Protein AF-A0A2V9L416-F1 (afdb_monomer)

pLDDT: mean 83.87, std 18.47, range [39.34, 97.69]

Secondary structure (DSSP, 8-state):
---PPPGGGHHHHHHHHHHTT--EEHHHHHGGGTPPPP-S-GGGSHHHHHHHHHHHHHHHTT---GGGGEE-TTTSS--HHHHHHHHHHH-----EE-TT--EE--------

Radius of gyration: 15.5 Å; Cα contacts (8 Å, |Δi|>4): 110; chains: 1; bounding box: 34×28×57 Å

Structure (mmCIF, N/CA/C/O backbone):
data_AF-A0A2V9L416-F1
#
_entry.id   AF-A0A2V9L416-F1
#
loop_
_atom_site.group_PDB
_atom_site.id
_atom_site.type_symbol
_atom_site.label_atom_id
_atom_site.label_alt_id
_atom_site.label_comp_id
_atom_site.label_asym_id
_atom_site.label_entity_id
_atom_site.label_seq_id
_atom_site.pdbx_PDB_ins_code
_atom_site.Cartn_x
_atom_site.Cartn_y
_atom_site.Cartn_z
_atom_site.occupancy
_atom_site.B_iso_or_equiv
_atom_site.auth_seq_id
_atom_site.auth_comp_id
_atom_site.auth_asym_id
_atom_site.auth_atom_id
_atom_site.pdbx_PDB_model_num
ATOM 1 N N . MET A 1 1 ? -0.860 0.864 -28.696 1.00 40.06 1 MET A N 1
ATOM 2 C CA . MET A 1 1 ? -0.077 1.425 -27.574 1.00 40.06 1 MET A CA 1
ATOM 3 C C . MET A 1 1 ? -0.915 1.259 -26.319 1.00 40.06 1 MET A C 1
ATOM 5 O O . MET A 1 1 ? -2.078 1.632 -26.362 1.00 40.06 1 MET A O 1
ATOM 9 N N . ALA A 1 2 ? -0.403 0.608 -25.273 1.00 50.81 2 ALA A N 1
ATOM 10 C CA . ALA A 1 2 ? -1.155 0.448 -24.030 1.00 50.81 2 ALA A CA 1
ATOM 11 C C . ALA A 1 2 ? -1.185 1.796 -23.299 1.00 50.81 2 ALA A C 1
ATOM 13 O O . ALA A 1 2 ? -0.133 2.348 -22.989 1.00 50.81 2 ALA A O 1
ATOM 14 N N . THR A 1 3 ? -2.375 2.343 -23.076 1.00 58.94 3 THR A N 1
ATOM 15 C CA . THR A 1 3 ? -2.563 3.580 -22.316 1.00 58.94 3 THR A CA 1
ATOM 16 C C . THR A 1 3 ? -2.195 3.307 -20.859 1.00 58.94 3 THR A C 1
ATOM 18 O O . THR A 1 3 ? -2.856 2.506 -20.199 1.00 58.94 3 THR A O 1
ATOM 21 N N . SER A 1 4 ? -1.115 3.910 -20.361 1.00 76.88 4 SER A N 1
ATOM 22 C CA . SER A 1 4 ? -0.747 3.826 -18.944 1.00 76.88 4 SER A CA 1
ATOM 23 C C . SER A 1 4 ? -1.791 4.552 -18.099 1.00 76.88 4 SER A C 1
ATOM 25 O O . SER A 1 4 ? -2.129 5.699 -18.401 1.00 76.88 4 SER A O 1
ATOM 27 N N . LYS A 1 5 ? -2.292 3.905 -17.044 1.00 84.75 5 LYS A N 1
ATOM 28 C CA . LYS A 1 5 ? -3.204 4.541 -16.085 1.00 84.75 5 LYS A CA 1
ATOM 29 C C . LYS A 1 5 ? -2.496 5.648 -15.303 1.00 84.75 5 LYS A C 1
ATOM 31 O O . LYS A 1 5 ? -1.287 5.579 -15.082 1.00 84.75 5 LYS A O 1
ATOM 36 N N . SER A 1 6 ? -3.250 6.643 -14.846 1.00 90.25 6 SER A N 1
ATOM 37 C CA . SER A 1 6 ? -2.732 7.711 -13.985 1.00 90.25 6 SER A CA 1
ATOM 38 C C . SER A 1 6 ? -2.556 7.223 -12.547 1.00 90.25 6 SER A C 1
ATOM 40 O O . SER A 1 6 ? -3.377 6.459 -12.043 1.00 90.25 6 SER A O 1
ATOM 42 N N . LEU A 1 7 ? -1.534 7.713 -11.835 1.00 90.50 7 LEU A N 1
ATOM 43 C CA . LEU A 1 7 ? -1.306 7.396 -10.416 1.00 90.50 7 LEU A CA 1
ATOM 44 C C . LEU A 1 7 ? -2.531 7.677 -9.527 1.00 90.50 7 LEU A C 1
ATOM 46 O O . LEU A 1 7 ? -2.772 6.950 -8.564 1.00 90.50 7 LEU A O 1
ATOM 50 N N . GLY A 1 8 ? -3.341 8.686 -9.872 1.00 91.00 8 GLY A N 1
ATOM 51 C CA . GLY A 1 8 ? -4.580 9.003 -9.150 1.00 91.00 8 GLY A CA 1
ATOM 52 C C . GLY A 1 8 ? -5.642 7.895 -9.216 1.00 91.00 8 GLY A C 1
ATOM 53 O O . GLY A 1 8 ? -6.524 7.832 -8.363 1.00 91.00 8 GLY A O 1
ATOM 54 N N . GLU A 1 9 ? -5.541 6.981 -10.184 1.00 94.94 9 GLU A N 1
ATOM 55 C CA . GLU A 1 9 ? -6.477 5.868 -10.364 1.00 94.94 9 GLU A CA 1
ATOM 56 C C . GLU A 1 9 ? -6.118 4.635 -9.518 1.00 94.94 9 GLU A C 1
ATOM 58 O O . GLU A 1 9 ? -6.890 3.677 -9.491 1.00 94.94 9 GLU A O 1
ATOM 63 N N . ILE A 1 10 ? -4.992 4.643 -8.790 1.00 96.44 10 ILE A N 1
ATOM 64 C CA . ILE A 1 10 ? -4.583 3.513 -7.937 1.00 96.44 10 ILE A CA 1
ATOM 65 C C . ILE A 1 10 ? -5.636 3.226 -6.862 1.00 96.44 10 ILE A C 1
ATOM 67 O O . ILE A 1 10 ? -5.999 2.072 -6.656 1.00 96.44 10 ILE A O 1
ATOM 71 N N . GLY A 1 11 ? -6.174 4.260 -6.210 1.00 96.56 11 GLY A N 1
ATOM 72 C CA . GLY A 1 11 ? -7.216 4.097 -5.193 1.00 96.56 11 GLY A CA 1
ATOM 73 C C . GLY A 1 11 ? -8.468 3.385 -5.733 1.00 96.56 11 GLY A C 1
ATOM 74 O O . GLY A 1 11 ? -8.803 2.313 -5.230 1.00 96.56 11 GLY A O 1
ATOM 75 N N . PRO A 1 12 ? -9.140 3.931 -6.767 1.00 96.56 12 PRO A N 1
ATOM 76 C CA . PRO A 1 12 ? -10.272 3.270 -7.424 1.00 96.56 12 PRO A CA 1
ATOM 77 C C . PRO A 1 12 ? -9.948 1.874 -7.970 1.00 96.56 12 PRO A C 1
ATOM 79 O O . PRO A 1 12 ? -10.776 0.968 -7.892 1.00 96.56 12 PRO A O 1
ATOM 82 N N . PHE A 1 13 ? -8.736 1.671 -8.491 1.00 96.81 13 PHE A N 1
ATOM 83 C CA . PHE A 1 13 ? -8.290 0.362 -8.960 1.00 96.81 13 PHE A CA 1
ATOM 84 C C . PHE A 1 13 ? -8.231 -0.666 -7.823 1.00 96.81 13 PHE A C 1
ATOM 86 O O . PHE A 1 13 ? -8.727 -1.780 -7.983 1.00 96.81 13 PHE A O 1
ATOM 93 N N . LEU A 1 14 ? -7.679 -0.299 -6.663 1.00 97.12 14 LEU A N 1
ATOM 94 C CA . LEU A 1 14 ? -7.652 -1.173 -5.488 1.00 97.12 14 LEU A CA 1
ATOM 95 C C . LEU A 1 14 ? -9.060 -1.443 -4.942 1.00 97.12 14 LEU A C 1
ATOM 97 O O . LEU A 1 14 ? -9.336 -2.562 -4.526 1.00 97.12 14 LEU A O 1
ATOM 101 N N . GLU A 1 15 ? -9.971 -0.470 -4.997 1.00 96.69 15 GLU A N 1
ATOM 102 C CA . GLU A 1 15 ? -11.376 -0.678 -4.614 1.00 96.69 15 GLU A CA 1
ATOM 103 C C . GLU A 1 15 ? -12.068 -1.716 -5.508 1.00 96.69 15 GLU A C 1
ATOM 105 O O . GLU A 1 15 ? -12.798 -2.568 -5.006 1.00 96.69 15 GLU A O 1
ATOM 110 N N . GLU A 1 16 ? -11.810 -1.702 -6.818 1.00 96.25 16 GLU A N 1
ATOM 111 C CA . GLU A 1 16 ? -12.328 -2.732 -7.726 1.00 96.25 16 GLU A CA 1
ATOM 112 C C . GLU A 1 16 ? -11.753 -4.117 -7.401 1.00 96.25 16 GLU A C 1
ATOM 114 O O . GLU A 1 16 ? -12.489 -5.097 -7.312 1.00 96.25 16 GLU A O 1
ATOM 119 N N . ARG A 1 17 ? -10.447 -4.203 -7.131 1.00 96.00 17 ARG A N 1
ATOM 120 C CA . ARG A 1 17 ? -9.808 -5.457 -6.695 1.00 96.00 17 ARG A CA 1
ATOM 121 C C . ARG A 1 17 ? -10.391 -5.969 -5.374 1.00 96.00 17 ARG A C 1
ATOM 123 O O . ARG A 1 17 ? -10.568 -7.177 -5.218 1.00 96.00 17 ARG A O 1
ATOM 130 N N . ALA A 1 18 ? -10.754 -5.062 -4.465 1.00 96.06 18 ALA A N 1
ATOM 131 C CA . ALA A 1 18 ? -11.425 -5.385 -3.209 1.00 96.06 18 ALA A CA 1
ATOM 132 C C . ALA A 1 18 ? -12.779 -6.063 -3.445 1.00 96.06 18 ALA A C 1
ATOM 134 O O . ALA A 1 18 ? -13.058 -7.095 -2.840 1.00 96.06 18 ALA A O 1
ATOM 135 N N . ARG A 1 19 ? -13.601 -5.517 -4.356 1.00 96.00 19 ARG A N 1
ATOM 136 C CA . ARG A 1 19 ? -14.916 -6.088 -4.713 1.00 96.00 19 ARG A CA 1
ATOM 137 C C . ARG A 1 19 ? -14.795 -7.506 -5.261 1.00 96.00 19 ARG A C 1
ATOM 139 O O . ARG A 1 19 ? -15.672 -8.328 -5.032 1.00 96.00 19 ARG A O 1
ATOM 146 N N . GLN A 1 20 ? -13.696 -7.787 -5.954 1.00 96.06 20 GLN A N 1
ATOM 147 C CA . GLN A 1 20 ? -13.389 -9.100 -6.520 1.00 96.06 20 GLN A CA 1
ATOM 148 C C . GLN A 1 20 ? -12.770 -10.071 -5.500 1.00 96.06 20 GLN A C 1
ATOM 150 O O . GLN A 1 20 ? -12.525 -11.225 -5.842 1.00 96.06 20 GLN A O 1
ATOM 155 N N . GLY A 1 21 ? -12.465 -9.621 -4.276 1.00 93.69 21 GLY A N 1
ATOM 156 C CA . GLY A 1 21 ? -11.757 -10.429 -3.279 1.00 93.69 21 GLY A CA 1
ATOM 157 C C . GLY A 1 21 ? -10.351 -10.840 -3.728 1.00 93.69 21 GLY A C 1
ATOM 158 O O . GLY A 1 21 ? -9.860 -11.888 -3.319 1.00 93.69 21 GLY A O 1
ATOM 159 N N . ALA A 1 22 ? -9.717 -10.047 -4.599 1.00 93.44 22 ALA A N 1
ATOM 160 C CA . ALA A 1 22 ? -8.489 -10.418 -5.291 1.00 93.44 22 ALA A CA 1
ATOM 161 C C . ALA A 1 22 ? -7.319 -9.500 -4.893 1.00 93.44 22 ALA A C 1
ATOM 163 O O . ALA A 1 22 ? -7.152 -8.428 -5.491 1.00 93.44 22 ALA A O 1
ATOM 164 N N . PRO A 1 23 ? -6.464 -9.914 -3.936 1.00 95.44 23 PRO A N 1
ATOM 165 C CA . PRO A 1 23 ? -5.214 -9.222 -3.642 1.00 95.44 23 PRO A CA 1
ATOM 166 C C . PRO A 1 23 ? -4.343 -9.038 -4.892 1.00 95.44 23 PRO A C 1
ATOM 168 O O . PRO A 1 23 ? -4.510 -9.700 -5.926 1.00 95.44 23 PRO A O 1
ATOM 171 N N . ILE A 1 24 ? -3.392 -8.113 -4.818 1.00 97.25 24 ILE A N 1
ATOM 172 C CA . ILE A 1 24 ? -2.457 -7.844 -5.909 1.00 97.25 24 ILE A CA 1
ATOM 173 C C . ILE A 1 24 ? -1.029 -7.747 -5.389 1.00 97.25 24 ILE A C 1
ATOM 175 O O . ILE A 1 24 ? -0.780 -7.272 -4.286 1.00 97.25 24 ILE A O 1
ATOM 179 N N . PHE A 1 25 ? -0.073 -8.191 -6.198 1.00 97.06 25 PHE A N 1
ATOM 180 C CA . PHE A 1 25 ? 1.340 -8.053 -5.874 1.00 97.06 25 PHE A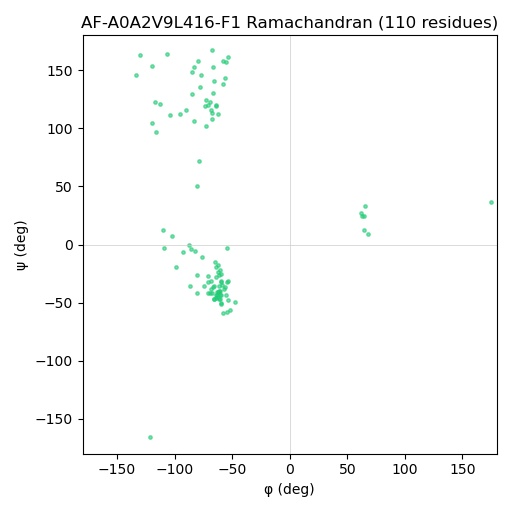 CA 1
ATOM 181 C C . PHE A 1 25 ? 1.866 -6.682 -6.297 1.00 97.06 25 PHE A C 1
ATOM 183 O O . PHE A 1 25 ? 1.450 -6.147 -7.322 1.00 97.06 25 PHE A O 1
ATOM 190 N N . TYR A 1 26 ? 2.838 -6.144 -5.561 1.00 94.62 26 TYR A N 1
ATOM 191 C CA . TYR A 1 26 ? 3.456 -4.836 -5.833 1.00 94.62 26 TYR A CA 1
ATOM 192 C C . TYR A 1 26 ? 3.856 -4.625 -7.303 1.00 94.62 26 TYR A C 1
ATOM 194 O O . TYR A 1 26 ? 3.479 -3.629 -7.915 1.00 94.62 26 TYR A O 1
ATOM 202 N N . ASN A 1 27 ? 4.558 -5.592 -7.899 1.00 94.62 27 ASN A N 1
ATOM 203 C CA . ASN A 1 27 ? 4.981 -5.507 -9.300 1.00 94.62 27 ASN A CA 1
ATOM 204 C C . ASN A 1 27 ? 3.823 -5.642 -10.294 1.00 94.62 27 ASN A C 1
ATOM 206 O O . ASN A 1 27 ? 3.892 -5.099 -11.393 1.00 94.62 27 ASN A O 1
ATOM 210 N N . ASP A 1 28 ? 2.748 -6.336 -9.925 1.00 96.12 28 ASP A N 1
ATOM 211 C CA . ASP A 1 28 ? 1.557 -6.443 -10.770 1.00 96.12 28 ASP A CA 1
ATOM 212 C C . ASP A 1 28 ? 0.671 -5.197 -10.658 1.00 96.12 28 ASP A C 1
ATOM 214 O O . ASP A 1 28 ? -0.001 -4.842 -11.623 1.0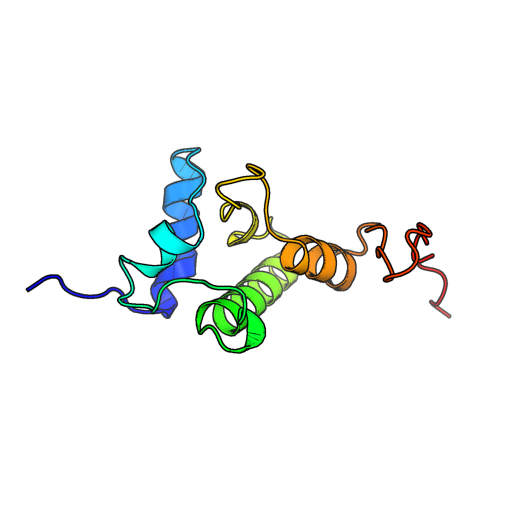0 96.12 28 ASP A O 1
ATOM 218 N N . LEU A 1 29 ? 0.742 -4.482 -9.530 1.00 95.94 29 LEU A N 1
ATOM 219 C CA . LEU A 1 29 ? 0.183 -3.144 -9.385 1.00 95.94 29 LEU A CA 1
ATOM 220 C C . LEU A 1 29 ? 0.986 -2.109 -10.180 1.00 95.94 29 LEU A C 1
ATOM 222 O O . LEU A 1 29 ? 0.375 -1.268 -10.815 1.00 95.94 29 LEU A O 1
ATOM 226 N N . ALA A 1 30 ? 2.320 -2.160 -10.189 1.00 94.56 30 ALA A N 1
ATOM 227 C CA . ALA A 1 30 ? 3.160 -1.171 -10.876 1.00 94.56 30 ALA A CA 1
ATOM 228 C C . ALA A 1 30 ? 2.959 -1.149 -12.408 1.00 94.56 30 ALA A C 1
ATOM 230 O O . ALA A 1 30 ? 2.869 -0.080 -13.019 1.00 94.56 30 ALA A O 1
ATOM 231 N N . LYS A 1 31 ? 2.825 -2.331 -13.025 1.00 94.38 31 LYS A N 1
ATOM 232 C CA . LYS A 1 31 ? 2.710 -2.524 -14.485 1.00 94.38 31 LYS A CA 1
ATOM 233 C C . LYS A 1 31 ? 1.625 -1.675 -15.172 1.00 94.38 31 LYS A C 1
ATOM 235 O O . LYS A 1 31 ? 1.972 -0.948 -16.102 1.00 94.38 31 LYS A O 1
ATOM 240 N N . PRO A 1 32 ? 0.334 -1.727 -14.780 1.00 93.81 32 PRO A N 1
ATOM 241 C CA . PRO A 1 32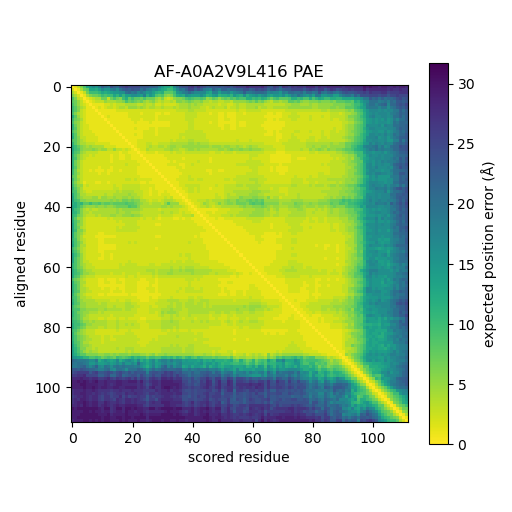 ? -0.724 -0.981 -15.472 1.00 93.81 32 PRO A CA 1
ATOM 242 C C . PRO A 1 32 ? -0.583 0.547 -15.378 1.00 93.81 32 PRO A C 1
ATOM 244 O O . PRO A 1 32 ? -1.221 1.259 -16.154 1.00 93.81 32 PRO A O 1
ATOM 247 N N . PHE A 1 33 ? 0.252 1.050 -14.467 1.00 94.06 33 PHE A N 1
ATOM 248 C CA . PHE A 1 33 ? 0.532 2.477 -14.284 1.00 94.06 33 PHE A CA 1
ATOM 249 C C . PHE A 1 33 ? 1.883 2.894 -14.886 1.00 94.06 33 PHE A C 1
ATOM 251 O O . PHE A 1 33 ? 2.323 4.019 -14.679 1.00 94.06 33 PHE A O 1
ATOM 258 N N . GLY A 1 34 ? 2.557 1.998 -15.622 1.00 92.88 34 GLY A N 1
ATOM 259 C CA . GLY A 1 34 ? 3.846 2.288 -16.259 1.00 92.88 34 GLY A CA 1
ATOM 260 C C . GLY A 1 34 ? 4.976 2.577 -15.267 1.00 92.88 34 GLY A C 1
ATOM 261 O O . GLY A 1 34 ? 5.921 3.285 -15.607 1.00 92.88 34 GLY A O 1
ATOM 262 N N . LEU A 1 35 ? 4.868 2.072 -14.036 1.00 92.69 35 LEU A N 1
ATOM 263 C CA . LEU A 1 35 ? 5.854 2.310 -12.987 1.00 92.69 35 LEU A CA 1
ATOM 264 C C . LEU A 1 35 ? 7.031 1.339 -13.098 1.00 92.69 35 LEU A C 1
ATOM 266 O O . LEU A 1 35 ? 6.859 0.224 -13.608 1.00 92.69 35 LEU A O 1
ATOM 270 N N . PRO A 1 36 ? 8.222 1.738 -12.613 1.00 92.00 36 PRO A N 1
ATOM 271 C CA . PRO A 1 36 ? 9.337 0.813 -12.522 1.00 92.00 36 PRO A CA 1
ATOM 272 C C . PRO A 1 36 ? 8.963 -0.397 -11.649 1.00 92.00 36 PRO A C 1
ATOM 274 O O . PRO A 1 36 ? 8.043 -0.324 -10.831 1.00 92.00 36 PRO A O 1
ATOM 277 N N . PRO A 1 37 ? 9.658 -1.532 -11.805 1.00 91.62 37 PRO A N 1
ATOM 278 C CA . PRO A 1 37 ? 9.522 -2.634 -10.871 1.00 91.62 37 PRO A CA 1
ATOM 279 C C . PRO A 1 37 ? 9.861 -2.182 -9.448 1.00 91.62 37 PRO A C 1
ATOM 281 O O . PRO A 1 37 ? 10.840 -1.471 -9.217 1.00 91.62 37 PRO A O 1
ATOM 284 N N . VAL A 1 38 ? 9.068 -2.640 -8.489 1.00 89.75 38 VAL A N 1
ATOM 285 C CA . VAL A 1 38 ? 9.351 -2.507 -7.066 1.00 89.75 38 VAL A CA 1
ATOM 286 C C . VAL A 1 38 ? 10.515 -3.433 -6.716 1.00 89.75 38 VAL A C 1
ATOM 288 O O . VAL A 1 38 ? 10.431 -4.652 -6.895 1.00 89.75 38 VAL A O 1
ATOM 291 N N . THR A 1 39 ? 11.593 -2.829 -6.222 1.00 88.44 39 THR A N 1
ATOM 292 C CA . THR A 1 39 ? 12.819 -3.477 -5.738 1.00 88.44 39 THR A CA 1
ATOM 293 C C . THR A 1 39 ? 13.065 -3.098 -4.271 1.00 88.44 39 THR A C 1
ATOM 295 O O . THR A 1 39 ? 12.180 -2.556 -3.608 1.00 88.44 39 THR A O 1
ATOM 298 N N . GLU A 1 40 ? 14.268 -3.356 -3.753 1.00 81.94 40 GLU A N 1
ATOM 299 C CA . GLU A 1 40 ? 14.674 -3.007 -2.383 1.00 81.94 40 GLU A CA 1
ATOM 300 C C . GLU A 1 40 ? 14.610 -1.495 -2.089 1.00 81.94 40 GLU A C 1
ATOM 302 O O . GLU A 1 40 ? 14.393 -1.090 -0.948 1.00 81.94 40 GLU A O 1
ATOM 307 N N . ALA A 1 41 ? 14.713 -0.640 -3.113 1.00 87.62 41 ALA A N 1
ATOM 308 C CA . ALA A 1 41 ? 14.659 0.818 -2.978 1.00 87.62 41 ALA A CA 1
ATOM 309 C C . ALA A 1 41 ? 13.215 1.364 -2.856 1.00 87.62 41 ALA A C 1
ATOM 311 O O . ALA A 1 41 ? 12.824 2.289 -3.572 1.00 87.62 41 ALA A O 1
ATOM 312 N N . TRP A 1 42 ? 12.407 0.802 -1.945 1.00 87.88 42 TRP A N 1
ATOM 313 C CA . TRP A 1 42 ? 10.985 1.148 -1.774 1.00 87.88 42 TRP A CA 1
ATOM 314 C C . TRP A 1 42 ? 10.740 2.644 -1.538 1.00 87.88 42 TRP A C 1
ATOM 316 O O . TRP A 1 42 ? 9.842 3.219 -2.150 1.00 87.88 42 TRP A O 1
ATOM 326 N N . PHE A 1 43 ? 11.549 3.294 -0.695 1.00 87.19 43 PHE A N 1
ATOM 327 C CA . PHE A 1 43 ? 11.367 4.707 -0.332 1.00 87.19 43 PHE A CA 1
ATOM 328 C C . PHE A 1 43 ? 11.485 5.675 -1.516 1.00 87.19 43 PHE A C 1
ATOM 330 O O . PHE A 1 43 ? 10.936 6.771 -1.471 1.00 87.19 43 PHE A O 1
ATOM 337 N N . SER A 1 44 ? 12.179 5.279 -2.585 1.00 89.25 44 SER A N 1
ATOM 338 C CA . SER A 1 44 ? 12.297 6.072 -3.814 1.00 89.25 44 SER A CA 1
ATOM 339 C C . SER A 1 44 ? 11.227 5.721 -4.850 1.00 89.25 44 SER A C 1
ATOM 341 O O . SER A 1 44 ? 11.133 6.372 -5.890 1.00 89.25 44 SER A O 1
ATOM 343 N N . HIS A 1 45 ? 10.423 4.687 -4.598 1.00 92.44 45 HIS A N 1
ATOM 344 C CA . HIS A 1 45 ? 9.418 4.220 -5.536 1.00 92.44 45 HIS A CA 1
ATOM 345 C C . HIS A 1 45 ? 8.174 5.131 -5.512 1.00 92.44 45 HIS A C 1
ATOM 347 O O . HIS A 1 45 ? 7.659 5.422 -4.430 1.00 92.44 45 HIS A O 1
ATOM 353 N N . PRO A 1 46 ? 7.594 5.520 -6.669 1.00 93.19 46 PRO A N 1
ATOM 354 C CA . PRO A 1 46 ? 6.410 6.392 -6.716 1.00 93.19 46 PRO A CA 1
ATOM 355 C C . PRO A 1 46 ? 5.207 5.885 -5.903 1.00 93.19 46 PRO A C 1
ATOM 357 O O . PRO A 1 46 ? 4.458 6.679 -5.336 1.00 93.19 46 PRO A O 1
ATOM 360 N N . LEU A 1 47 ? 5.040 4.560 -5.803 1.00 94.50 47 LEU A N 1
ATOM 361 C CA . LEU A 1 47 ? 3.986 3.950 -4.978 1.00 94.50 47 LEU A CA 1
ATOM 362 C C . LEU A 1 47 ? 4.107 4.288 -3.489 1.00 94.50 47 LEU A C 1
ATOM 364 O O . LEU A 1 47 ? 3.078 4.306 -2.828 1.00 94.50 47 LEU A O 1
ATOM 368 N N . CYS A 1 48 ? 5.300 4.584 -2.963 1.00 93.69 48 CYS A N 1
ATOM 369 C CA . CYS A 1 48 ? 5.476 4.927 -1.551 1.00 93.69 48 CYS A CA 1
ATOM 370 C C . CYS A 1 48 ? 4.661 6.177 -1.181 1.00 93.69 48 CYS A C 1
ATOM 372 O O . CYS A 1 48 ? 3.846 6.141 -0.261 1.00 93.69 48 CYS A O 1
ATOM 374 N N . ASN A 1 49 ? 4.796 7.251 -1.965 1.00 93.19 49 ASN A N 1
ATOM 375 C CA . ASN A 1 49 ? 4.061 8.501 -1.740 1.00 93.19 49 ASN A CA 1
ATOM 376 C C . ASN A 1 49 ? 2.558 8.343 -1.994 1.00 93.19 49 ASN A C 1
ATOM 378 O O . ASN A 1 49 ? 1.733 8.897 -1.264 1.00 93.19 49 ASN A O 1
ATOM 382 N N . VAL A 1 50 ? 2.191 7.567 -3.020 1.00 95.81 50 VAL A N 1
ATOM 383 C CA . VAL A 1 50 ? 0.781 7.277 -3.309 1.00 95.81 50 VAL A CA 1
ATOM 384 C C . VAL A 1 50 ? 0.146 6.507 -2.155 1.00 95.81 50 VAL A C 1
ATOM 386 O O . VAL A 1 50 ? -0.966 6.836 -1.755 1.00 95.81 50 VAL A O 1
ATOM 389 N N . PHE A 1 51 ? 0.837 5.510 -1.602 1.00 96.62 51 PHE A N 1
ATOM 390 C CA . PHE A 1 51 ? 0.315 4.691 -0.509 1.00 96.62 51 PHE A CA 1
ATOM 391 C C . PHE A 1 51 ? 0.130 5.522 0.752 1.00 96.62 51 PHE A C 1
ATOM 393 O O . PHE A 1 51 ? -0.966 5.505 1.295 1.00 96.62 51 PHE A O 1
ATOM 400 N N . ALA A 1 52 ? 1.122 6.336 1.125 1.00 94.75 52 ALA A N 1
ATOM 401 C CA . ALA A 1 52 ? 0.989 7.272 2.240 1.00 94.75 52 ALA A CA 1
ATOM 402 C C . ALA A 1 52 ? -0.248 8.178 2.078 1.00 94.75 52 ALA A C 1
ATOM 404 O O . ALA A 1 52 ? -1.091 8.255 2.966 1.00 94.75 52 ALA A O 1
ATOM 405 N N . THR A 1 53 ? -0.427 8.766 0.890 1.00 96.12 53 THR A N 1
ATOM 406 C CA . THR A 1 53 ? -1.593 9.618 0.591 1.00 96.12 53 THR A CA 1
ATOM 407 C C . THR A 1 53 ? -2.921 8.856 0.691 1.00 96.12 53 THR A C 1
ATOM 409 O O . THR A 1 53 ? -3.924 9.394 1.164 1.00 96.12 53 THR A O 1
ATOM 412 N N . LEU A 1 54 ? -2.967 7.607 0.213 1.00 97.12 54 LEU A N 1
ATOM 413 C CA . LEU A 1 54 ? -4.170 6.775 0.278 1.00 97.12 54 LEU A CA 1
ATOM 414 C C . LEU A 1 54 ? -4.500 6.366 1.714 1.00 97.12 54 LEU A C 1
ATOM 416 O O . LEU A 1 54 ? -5.677 6.403 2.074 1.00 97.12 54 LEU A O 1
ATOM 420 N N . ASP A 1 55 ? -3.490 6.008 2.501 1.00 97.12 55 ASP A N 1
ATOM 421 C CA . ASP A 1 55 ? -3.634 5.582 3.891 1.00 97.12 55 ASP A CA 1
ATOM 422 C C . ASP A 1 55 ? -4.100 6.744 4.771 1.00 97.12 55 ASP A C 1
ATOM 424 O O . ASP A 1 55 ? -5.052 6.573 5.528 1.00 97.12 55 ASP A O 1
ATOM 428 N N . ASP A 1 56 ? -3.559 7.951 4.584 1.00 96.25 56 ASP A N 1
ATOM 429 C CA . ASP A 1 56 ? -4.049 9.167 5.248 1.00 96.25 56 ASP A CA 1
ATOM 430 C C . ASP A 1 56 ? -5.510 9.473 4.878 1.00 96.25 56 ASP A C 1
ATOM 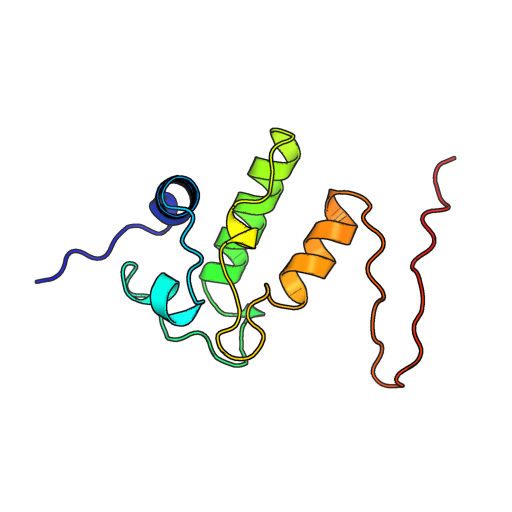432 O O . ASP A 1 56 ? -6.345 9.788 5.733 1.00 96.25 56 ASP A O 1
ATOM 436 N N . ALA A 1 57 ? -5.866 9.338 3.597 1.00 96.62 57 ALA A N 1
ATOM 437 C CA . ALA A 1 57 ? -7.238 9.550 3.146 1.00 96.62 57 ALA A CA 1
ATOM 438 C C . ALA A 1 57 ? -8.209 8.493 3.707 1.00 96.62 57 ALA A C 1
ATOM 440 O O . ALA A 1 57 ? -9.363 8.804 4.018 1.00 96.62 57 ALA A O 1
ATOM 441 N N . ASP A 1 58 ? -7.768 7.240 3.826 1.00 97.69 58 ASP A N 1
ATOM 442 C CA . ASP A 1 58 ? -8.561 6.144 4.387 1.00 97.69 58 ASP A CA 1
ATOM 443 C C . ASP A 1 58 ? -8.665 6.264 5.916 1.00 97.69 58 ASP A C 1
ATOM 445 O O . ASP A 1 58 ? -9.738 6.030 6.488 1.00 97.69 58 ASP A O 1
ATOM 449 N N . GLN A 1 59 ? -7.597 6.740 6.563 1.00 96.44 59 GLN A N 1
ATOM 450 C CA . GLN A 1 59 ? -7.554 7.142 7.965 1.00 96.44 59 GLN A CA 1
ATOM 451 C C . GLN A 1 59 ? -8.634 8.175 8.265 1.00 96.44 59 GLN A C 1
ATOM 453 O O . GLN A 1 59 ? -9.511 7.906 9.092 1.00 96.44 59 GLN A O 1
ATOM 458 N N . ALA A 1 60 ? -8.599 9.303 7.550 1.00 95.94 60 ALA A N 1
ATOM 459 C CA . ALA A 1 60 ? -9.514 10.428 7.715 1.00 95.94 60 ALA A CA 1
ATOM 460 C C . ALA A 1 60 ? -10.985 10.045 7.489 1.00 95.94 60 ALA A C 1
ATOM 462 O O . ALA A 1 60 ? -11.878 10.596 8.125 1.00 95.94 60 ALA A O 1
ATOM 463 N N . LYS A 1 61 ? -11.245 9.069 6.611 1.00 96.31 61 LYS A N 1
ATOM 464 C CA . LYS A 1 61 ? -12.594 8.550 6.330 1.00 96.31 61 LYS A CA 1
ATOM 465 C C . LYS A 1 61 ? -13.035 7.417 7.260 1.00 96.31 61 LYS A C 1
ATOM 467 O O . LYS A 1 61 ? -14.130 6.895 7.080 1.00 96.31 61 LYS A O 1
ATOM 472 N N . GLY A 1 62 ? -12.193 6.991 8.204 1.00 94.12 62 GLY A N 1
ATOM 473 C CA . GLY A 1 62 ? -12.514 5.892 9.119 1.00 94.12 62 GLY A CA 1
ATOM 474 C C . GLY A 1 62 ? -12.742 4.542 8.427 1.00 94.12 62 GLY A C 1
ATOM 475 O O . GLY A 1 62 ? -13.453 3.701 8.967 1.00 94.12 62 GLY A O 1
ATOM 476 N N . ARG A 1 63 ? -12.174 4.325 7.232 1.00 94.00 63 ARG A N 1
ATOM 477 C CA . ARG A 1 63 ? -12.348 3.080 6.464 1.00 94.00 63 ARG A CA 1
ATOM 478 C C . ARG A 1 63 ? -11.086 2.203 6.477 1.00 94.00 63 ARG A C 1
ATOM 480 O 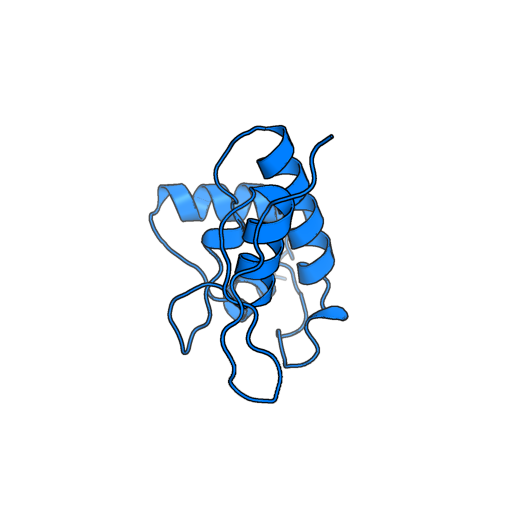O . ARG A 1 63 ? -10.006 2.704 6.812 1.00 94.00 63 ARG A O 1
ATOM 487 N N . PRO A 1 64 ? -11.191 0.909 6.115 1.00 94.38 64 PRO A N 1
ATOM 488 C CA . PRO A 1 64 ? -10.020 0.058 5.922 1.00 94.38 64 PRO A CA 1
ATOM 489 C C . PRO A 1 64 ? -9.056 0.647 4.885 1.00 94.38 64 PRO A C 1
ATOM 491 O O . PRO A 1 64 ? -9.496 1.220 3.886 1.00 94.38 64 PRO A O 1
ATOM 494 N N . PHE A 1 65 ? -7.753 0.487 5.115 1.00 96.81 65 PHE A N 1
ATOM 495 C CA . PHE A 1 65 ? -6.722 0.948 4.186 1.00 96.81 65 PHE A CA 1
ATOM 496 C C . PHE A 1 65 ? -6.746 0.104 2.921 1.00 96.81 65 PHE A C 1
ATOM 498 O O . PHE A 1 65 ? -6.579 -1.116 2.966 1.00 96.81 65 PHE A O 1
ATOM 505 N N . ARG A 1 66 ? -6.932 0.748 1.770 1.00 97.38 66 ARG A N 1
ATOM 506 C CA . ARG A 1 66 ? -6.963 0.049 0.476 1.00 97.38 66 ARG A CA 1
ATOM 507 C C . ARG A 1 66 ? -5.625 -0.601 0.137 1.00 97.38 66 ARG A C 1
ATOM 509 O O . ARG A 1 66 ? -5.599 -1.628 -0.539 1.00 97.38 66 ARG A O 1
ATOM 516 N N . THR A 1 67 ? -4.525 -0.042 0.636 1.00 97.25 67 THR A N 1
ATOM 517 C CA . THR A 1 67 ? -3.165 -0.577 0.479 1.00 97.25 67 THR A CA 1
ATOM 518 C C . THR A 1 67 ? -2.988 -1.956 1.124 1.00 97.25 67 THR A C 1
ATOM 520 O O . THR A 1 67 ? -2.101 -2.696 0.707 1.00 97.25 67 THR A O 1
ATOM 523 N N . ALA A 1 68 ? -3.880 -2.371 2.036 1.00 96.31 68 ALA A N 1
ATOM 524 C CA . ALA A 1 68 ? -3.891 -3.717 2.616 1.00 96.31 68 ALA A CA 1
ATOM 525 C C . ALA A 1 68 ? -4.085 -4.834 1.570 1.00 96.31 68 ALA A C 1
ATOM 527 O O . ALA A 1 68 ? -3.718 -5.981 1.815 1.00 96.31 68 ALA A O 1
ATOM 528 N N . LEU A 1 69 ? -4.647 -4.514 0.396 1.00 97.38 69 LEU A N 1
ATOM 529 C CA . LEU A 1 69 ? -4.790 -5.456 -0.721 1.00 97.38 69 LEU A CA 1
ATOM 530 C C . LEU A 1 69 ? -3.487 -5.706 -1.482 1.00 97.38 69 LEU A C 1
ATOM 532 O O . LEU A 1 69 ? -3.444 -6.596 -2.336 1.00 97.38 69 LEU A O 1
ATOM 536 N N . VAL A 1 70 ? -2.449 -4.914 -1.216 1.00 97.38 70 VAL A N 1
ATOM 537 C CA . VAL A 1 70 ? -1.160 -5.023 -1.889 1.00 97.38 70 VAL A CA 1
ATOM 538 C C . VAL A 1 70 ? -0.235 -5.873 -1.035 1.00 97.38 70 VAL A C 1
ATOM 540 O O . VAL A 1 70 ? 0.172 -5.479 0.056 1.00 97.38 70 VAL A O 1
ATOM 543 N N . VAL A 1 71 ? 0.095 -7.060 -1.534 1.00 96.38 71 VAL A N 1
ATOM 544 C CA . VAL A 1 71 ? 0.808 -8.083 -0.767 1.00 96.38 71 VAL A CA 1
ATOM 545 C C . VAL A 1 71 ? 2.144 -8.443 -1.404 1.00 96.38 71 VAL A C 1
ATOM 547 O O . VAL A 1 71 ? 2.351 -8.324 -2.615 1.00 96.38 71 VAL A O 1
ATOM 550 N N . SER A 1 72 ? 3.080 -8.903 -0.577 1.00 92.12 72 SER A N 1
ATOM 551 C CA . SER A 1 72 ? 4.296 -9.558 -1.052 1.00 92.12 72 SER A CA 1
ATOM 552 C C . SER A 1 72 ? 3.941 -10.876 -1.738 1.00 92.12 72 SER A C 1
ATOM 554 O O . SER A 1 72 ? 3.094 -11.630 -1.256 1.00 92.12 72 SER A O 1
ATOM 556 N N . ARG A 1 73 ? 4.630 -11.180 -2.843 1.00 90.56 73 ARG A N 1
ATOM 557 C CA . ARG A 1 73 ? 4.489 -12.469 -3.530 1.00 90.56 73 ARG A CA 1
ATOM 558 C C . ARG A 1 73 ? 5.042 -13.632 -2.705 1.00 90.56 73 ARG A C 1
ATOM 560 O O . ARG A 1 73 ? 4.515 -14.731 -2.794 1.00 90.56 73 ARG A O 1
ATOM 567 N N . GLU A 1 74 ? 6.065 -13.383 -1.895 1.00 89.75 74 GLU A N 1
ATOM 568 C CA . GLU A 1 74 ? 6.710 -14.406 -1.067 1.00 89.75 74 GLU A CA 1
ATOM 569 C C . GLU A 1 74 ? 5.921 -14.693 0.210 1.00 89.75 74 GLU A C 1
ATOM 571 O O . GLU A 1 74 ? 5.777 -15.843 0.611 1.00 89.75 74 GLU A O 1
ATOM 576 N N . ARG A 1 75 ? 5.403 -13.640 0.858 1.00 88.31 75 ARG A N 1
ATOM 577 C CA . ARG A 1 75 ? 4.768 -13.750 2.183 1.00 88.31 75 ARG A CA 1
ATOM 578 C C . ARG A 1 75 ? 3.242 -13.824 2.137 1.00 88.31 75 ARG A C 1
ATOM 580 O O . ARG A 1 75 ? 2.639 -14.197 3.136 1.00 88.31 75 ARG A O 1
ATOM 587 N N . GLY A 1 76 ? 2.610 -13.406 1.039 1.00 92.44 76 GLY A N 1
ATOM 588 C CA . GLY A 1 76 ? 1.147 -13.348 0.920 1.00 92.44 76 GLY A CA 1
ATOM 589 C C . GLY A 1 76 ? 0.466 -12.301 1.813 1.00 92.44 76 GLY A C 1
ATOM 590 O O . GLY A 1 76 ? -0.756 -12.281 1.902 1.00 92.44 76 GLY A O 1
ATOM 591 N N . ILE A 1 77 ? 1.238 -11.422 2.456 1.00 93.38 77 ILE A N 1
ATOM 592 C CA . ILE A 1 77 ? 0.763 -10.325 3.313 1.00 93.38 77 ILE A CA 1
ATOM 593 C C . ILE A 1 77 ? 1.431 -9.001 2.912 1.00 93.38 77 ILE A C 1
ATOM 595 O O . ILE A 1 77 ? 2.450 -9.037 2.206 1.00 93.38 77 ILE A O 1
ATOM 599 N N . PRO A 1 78 ? 0.894 -7.841 3.335 1.00 93.50 78 PRO A N 1
ATOM 600 C CA . PRO A 1 78 ? 1.531 -6.547 3.098 1.00 93.50 78 PRO A CA 1
ATOM 601 C C . PRO A 1 78 ? 2.971 -6.475 3.623 1.00 93.50 78 PRO A C 1
ATOM 603 O O . PRO A 1 78 ? 3.375 -7.234 4.508 1.00 93.50 78 PRO A O 1
ATOM 606 N N . GLY A 1 79 ? 3.762 -5.561 3.058 1.00 89.94 79 GLY A N 1
ATOM 607 C CA . GLY A 1 79 ? 5.127 -5.305 3.522 1.00 89.94 79 GLY A CA 1
ATOM 608 C C . GLY A 1 79 ? 5.177 -4.675 4.919 1.00 89.94 79 GLY A C 1
ATOM 609 O O . GLY A 1 79 ? 4.181 -4.171 5.429 1.00 89.94 79 GLY A O 1
ATOM 610 N N . GLU A 1 80 ? 6.360 -4.650 5.536 1.00 88.19 80 GLU A N 1
ATOM 611 C CA . GLU A 1 80 ? 6.540 -4.106 6.896 1.00 88.19 80 GLU A CA 1
ATOM 612 C C . GLU A 1 80 ? 6.128 -2.634 7.017 1.00 88.19 80 GLU A C 1
ATOM 614 O O . GLU A 1 80 ? 5.554 -2.238 8.030 1.00 88.19 80 GLU A O 1
ATOM 619 N N . GLY A 1 81 ? 6.353 -1.843 5.962 1.00 89.25 81 GLY A N 1
ATOM 620 C CA . GLY A 1 81 ? 5.944 -0.439 5.911 1.00 89.25 81 GLY A CA 1
ATOM 621 C C . GLY A 1 81 ? 4.442 -0.242 6.131 1.00 89.25 81 GLY A C 1
ATOM 622 O O . GLY A 1 81 ? 4.061 0.664 6.859 1.00 89.25 81 GLY A O 1
ATOM 623 N N . PHE A 1 82 ? 3.601 -1.139 5.601 1.00 93.19 82 PHE A N 1
ATOM 624 C CA . PHE A 1 82 ? 2.152 -1.084 5.817 1.00 93.19 82 PHE A CA 1
ATOM 625 C C . PHE A 1 82 ? 1.800 -1.215 7.300 1.00 93.19 82 PHE A C 1
ATOM 627 O O . PHE A 1 82 ? 1.014 -0.435 7.829 1.00 93.19 82 PHE A O 1
ATOM 634 N N . PHE A 1 83 ? 2.391 -2.188 7.995 1.00 91.31 83 PHE A N 1
ATOM 635 C CA . PHE A 1 83 ? 2.073 -2.415 9.402 1.00 91.31 83 PHE A CA 1
ATOM 636 C C . PHE A 1 83 ? 2.622 -1.320 10.318 1.00 91.31 83 PHE A C 1
ATOM 638 O O . PHE A 1 83 ? 1.984 -0.987 11.315 1.00 91.31 83 PHE A O 1
ATOM 645 N N . LYS A 1 84 ? 3.767 -0.726 9.961 1.00 89.94 84 LYS A N 1
ATOM 646 C CA . LYS A 1 84 ? 4.275 0.477 10.625 1.00 89.94 84 LYS A CA 1
ATOM 647 C C . LYS A 1 84 ? 3.274 1.631 10.493 1.00 89.94 84 LYS A C 1
ATOM 649 O O . LYS A 1 84 ? 2.860 2.180 11.508 1.00 89.94 84 LYS A O 1
ATOM 654 N N . THR A 1 85 ? 2.811 1.926 9.277 1.00 91.50 85 THR A N 1
ATOM 655 C CA . THR A 1 85 ? 1.790 2.958 9.029 1.00 91.50 85 THR A CA 1
ATOM 656 C C . THR A 1 85 ? 0.474 2.651 9.747 1.00 91.50 85 THR A C 1
ATOM 658 O O . THR A 1 85 ? -0.138 3.539 10.332 1.00 91.50 85 THR A O 1
ATOM 661 N N . LEU A 1 86 ? 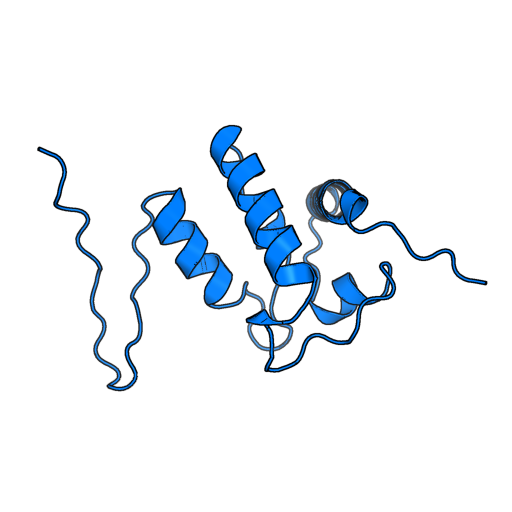0.044 1.388 9.773 1.00 91.12 86 LEU A N 1
ATOM 662 C CA . LEU A 1 86 ? -1.145 0.962 10.510 1.00 91.12 86 LEU A CA 1
ATOM 663 C C . LEU A 1 86 ? -1.013 1.213 12.021 1.00 91.12 86 LEU A C 1
ATOM 665 O O . LEU A 1 86 ? -1.975 1.637 12.663 1.00 91.12 86 LEU A O 1
ATOM 669 N N . ALA A 1 87 ? 0.165 0.969 12.595 1.00 89.44 87 ALA A N 1
ATOM 670 C CA . ALA A 1 87 ? 0.432 1.268 13.995 1.00 89.44 87 ALA A CA 1
ATOM 671 C C . ALA A 1 87 ? 0.401 2.774 14.271 1.00 89.44 87 ALA A C 1
ATOM 673 O O . ALA A 1 87 ? -0.279 3.208 15.198 1.00 89.44 87 ALA A O 1
ATOM 674 N N . GLU A 1 88 ? 1.070 3.560 13.429 1.00 90.12 88 GLU A N 1
ATOM 675 C CA . GLU A 1 88 ? 1.162 5.017 13.553 1.00 90.12 88 GLU A CA 1
ATOM 676 C C . GLU A 1 88 ? -0.204 5.705 13.402 1.00 90.12 88 GLU A C 1
ATOM 678 O O . GLU A 1 88 ? -0.558 6.559 14.211 1.00 90.12 88 GLU A O 1
ATOM 683 N N . LEU A 1 89 ? -1.002 5.317 12.401 1.00 90.50 89 LEU A N 1
ATOM 684 C CA . LEU A 1 89 ? -2.267 5.987 12.088 1.00 90.50 89 LEU A CA 1
ATOM 685 C C . LEU A 1 89 ? -3.462 5.461 12.896 1.00 90.50 89 LEU A C 1
ATOM 687 O O . LEU A 1 89 ? -4.370 6.226 13.233 1.00 90.50 89 LEU A O 1
ATOM 691 N N . ARG A 1 90 ? -3.507 4.157 13.195 1.00 87.62 90 ARG A N 1
ATOM 692 C CA . ARG A 1 90 ? -4.660 3.518 13.863 1.00 87.62 90 ARG A CA 1
ATOM 693 C C . ARG A 1 90 ? -4.382 3.105 15.303 1.00 87.62 90 ARG A C 1
ATOM 695 O O . ARG A 1 90 ? -5.298 2.622 15.961 1.00 87.62 90 ARG A O 1
ATOM 702 N N . GLY A 1 91 ? -3.160 3.285 15.799 1.00 82.88 91 GLY A N 1
ATOM 703 C CA . GLY A 1 91 ? -2.811 2.854 17.148 1.00 82.88 91 GLY A CA 1
ATOM 704 C C . GLY A 1 91 ? -2.859 1.330 17.303 1.00 82.88 91 GLY A C 1
ATOM 705 O O . GLY A 1 91 ? -3.240 0.804 18.347 1.00 82.88 91 GLY A 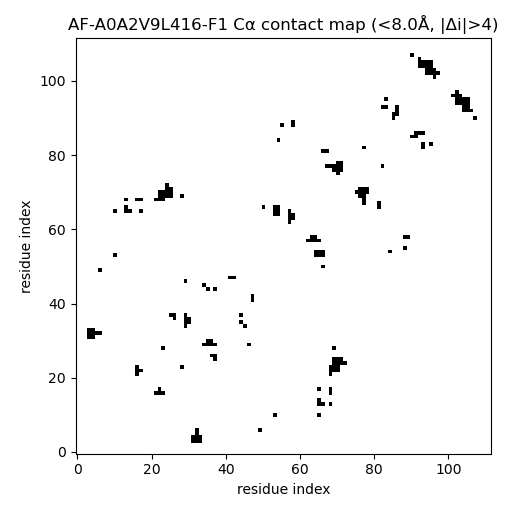O 1
ATOM 706 N N . THR A 1 92 ? -2.525 0.599 16.242 1.00 73.12 92 THR A N 1
ATOM 707 C CA . THR A 1 92 ? -2.491 -0.867 16.293 1.00 73.12 92 THR A CA 1
ATOM 708 C C . THR A 1 92 ? -1.128 -1.310 16.832 1.00 73.12 92 THR A C 1
ATOM 710 O O . THR A 1 92 ? -0.117 -0.858 16.299 1.00 73.12 92 THR A O 1
ATOM 713 N N . PRO A 1 93 ? -1.033 -2.192 17.842 1.00 65.94 93 PRO A N 1
ATOM 714 C CA . PRO A 1 93 ? 0.265 -2.653 18.326 1.00 65.94 93 PRO A CA 1
ATOM 715 C C . PRO A 1 93 ? 1.009 -3.407 17.214 1.00 65.94 93 PRO A C 1
ATOM 717 O O . PRO A 1 93 ? 0.596 -4.496 16.815 1.00 65.94 93 PRO A O 1
ATOM 720 N N . TYR A 1 94 ? 2.108 -2.843 16.710 1.00 61.78 94 TYR A N 1
ATOM 721 C CA . TYR A 1 94 ? 3.018 -3.539 15.802 1.00 61.78 94 TYR A CA 1
ATOM 722 C C . TYR A 1 94 ? 4.357 -3.763 16.506 1.00 61.78 94 TYR A C 1
ATOM 724 O O . TYR A 1 94 ? 4.981 -2.789 16.937 1.00 61.78 94 TYR A O 1
ATOM 732 N N . PRO A 1 95 ? 4.820 -5.018 16.655 1.00 58.06 95 PRO A N 1
ATOM 733 C CA . PRO A 1 95 ? 6.126 -5.271 17.236 1.00 58.06 95 PRO A CA 1
ATOM 734 C C . PRO A 1 95 ? 7.202 -4.757 16.278 1.00 58.06 95 PRO A C 1
ATOM 736 O O . PRO A 1 95 ? 7.458 -5.357 15.232 1.00 58.06 95 PRO A O 1
ATOM 739 N N . ILE A 1 96 ? 7.851 -3.652 16.640 1.00 55.28 96 ILE A N 1
ATOM 740 C CA . ILE A 1 96 ? 9.006 -3.147 15.899 1.00 55.28 96 ILE A CA 1
ATOM 741 C C . ILE A 1 96 ? 10.144 -4.150 16.116 1.00 55.28 96 ILE A C 1
ATOM 743 O O . ILE A 1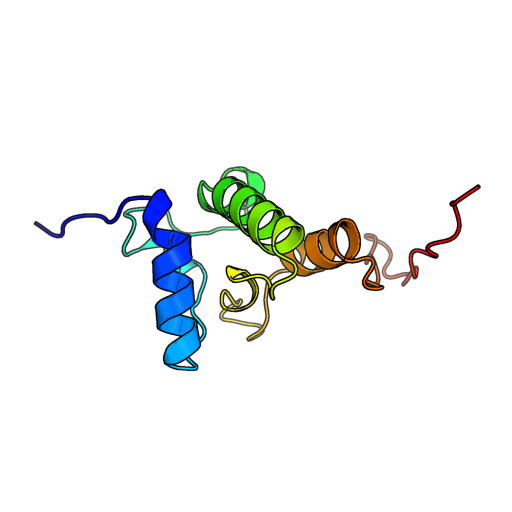 96 ? 10.589 -4.377 17.245 1.00 55.28 96 ILE A O 1
ATOM 747 N N . ARG A 1 97 ? 10.591 -4.805 15.039 1.00 50.09 97 ARG A N 1
ATOM 748 C CA . ARG A 1 97 ? 11.806 -5.622 15.062 1.00 50.09 97 ARG A CA 1
ATOM 749 C C . ARG A 1 97 ? 13.000 -4.700 14.855 1.00 50.09 97 ARG A C 1
ATOM 751 O O . ARG A 1 97 ? 13.238 -4.232 13.750 1.00 50.09 97 ARG A O 1
ATOM 758 N N . ASN A 1 98 ? 13.753 -4.457 15.918 1.00 44.09 98 ASN A N 1
ATOM 759 C CA . ASN A 1 98 ? 15.058 -3.808 15.812 1.00 44.09 98 ASN A CA 1
ATOM 760 C C . ASN A 1 98 ? 16.089 -4.862 15.360 1.00 44.09 98 ASN A C 1
ATOM 762 O O . ASN A 1 98 ? 15.890 -6.053 15.619 1.00 44.09 98 ASN A O 1
ATOM 766 N N . GLU A 1 99 ? 17.210 -4.437 14.767 1.00 45.91 99 GLU A N 1
ATOM 767 C CA . GLU A 1 99 ? 18.299 -5.273 14.201 1.00 45.91 99 GLU A CA 1
ATOM 768 C C . GLU A 1 99 ? 18.914 -6.318 15.167 1.00 45.91 99 GLU A C 1
ATOM 770 O O . GLU A 1 99 ? 19.741 -7.132 14.775 1.00 45.91 99 GLU A O 1
ATOM 775 N N . VAL A 1 100 ? 18.479 -6.349 16.431 1.00 47.28 100 VAL A N 1
ATOM 776 C CA . VAL A 1 100 ? 18.942 -7.261 17.492 1.00 47.28 100 VAL A CA 1
ATOM 777 C C . VAL A 1 100 ? 17.877 -8.306 17.882 1.00 47.28 100 VAL A C 1
ATOM 779 O O . VAL A 1 100 ? 17.983 -8.956 18.917 1.00 47.28 100 VAL A O 1
ATOM 782 N N . GLY A 1 101 ? 16.802 -8.474 17.103 1.00 42.34 101 GLY A N 1
ATOM 783 C CA . GLY A 1 101 ? 15.821 -9.550 17.323 1.00 42.34 101 GLY A CA 1
ATOM 784 C C . GLY A 1 101 ? 15.039 -9.467 18.645 1.00 42.34 101 GLY A C 1
ATOM 785 O O . GLY A 1 101 ? 14.364 -10.424 19.020 1.00 42.34 101 GLY A O 1
ATOM 786 N N . LYS A 1 102 ? 15.094 -8.336 19.358 1.00 39.34 102 LYS A N 1
ATOM 787 C CA . LYS A 1 102 ? 14.295 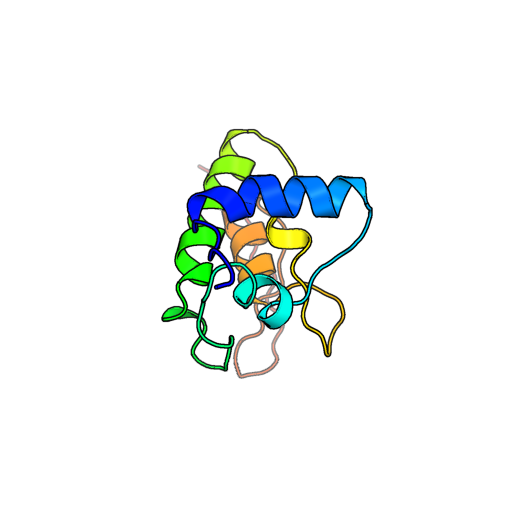-8.102 20.566 1.00 39.34 102 LYS A CA 1
ATOM 788 C C . LYS A 1 102 ? 12.965 -7.459 20.185 1.00 39.34 102 LYS A C 1
ATOM 790 O O . LYS A 1 102 ? 12.941 -6.336 19.688 1.00 39.34 102 LYS A O 1
ATOM 795 N N . LEU A 1 103 ? 11.875 -8.182 20.436 1.00 43.00 103 LEU A N 1
ATOM 796 C CA . LEU A 1 103 ? 10.508 -7.680 20.325 1.00 43.00 103 LEU A CA 1
ATOM 797 C C . LEU A 1 103 ? 10.312 -6.568 21.370 1.00 43.00 103 LEU A C 1
ATOM 799 O O . LEU A 1 103 ? 10.465 -6.820 22.566 1.00 43.00 103 LEU A O 1
ATOM 803 N N . ARG A 1 104 ? 9.977 -5.351 20.941 1.00 49.34 104 ARG A N 1
ATOM 804 C CA . ARG A 1 104 ? 9.404 -4.330 21.825 1.00 49.34 104 ARG A CA 1
ATOM 805 C C . ARG A 1 104 ? 8.002 -4.009 21.328 1.00 49.34 104 ARG A C 1
ATOM 807 O O . ARG A 1 104 ? 7.823 -3.661 20.162 1.00 49.34 104 ARG A O 1
ATOM 814 N N . ILE A 1 105 ? 7.017 -4.179 22.205 1.00 49.62 105 ILE A N 1
ATOM 815 C CA . ILE A 1 105 ? 5.687 -3.602 22.016 1.00 49.62 105 ILE A CA 1
ATOM 816 C C . ILE A 1 105 ? 5.869 -2.104 22.269 1.00 49.62 105 ILE A C 1
ATOM 818 O O . ILE A 1 105 ? 6.441 -1.723 23.289 1.00 49.62 105 ILE A O 1
ATOM 822 N N . ALA A 1 106 ? 5.489 -1.261 21.310 1.00 50.66 106 ALA A N 1
ATOM 823 C CA . ALA A 1 106 ? 5.403 0.168 21.567 1.00 50.66 106 ALA A CA 1
ATOM 824 C C . ALA A 1 106 ? 4.165 0.392 22.445 1.00 50.66 106 ALA A C 1
ATOM 826 O O . ALA A 1 106 ? 3.039 0.312 21.951 1.00 50.66 106 ALA A O 1
ATOM 827 N N . ASP A 1 107 ? 4.379 0.595 23.744 1.00 45.22 107 ASP A N 1
ATOM 828 C CA . ASP A 1 107 ? 3.317 0.976 24.670 1.00 45.22 107 ASP A CA 1
ATOM 829 C C . ASP A 1 107 ? 2.794 2.359 24.265 1.00 45.22 107 ASP A C 1
ATOM 831 O O . ASP A 1 107 ? 3.536 3.342 24.227 1.00 45.22 107 ASP A O 1
ATOM 835 N N . MET A 1 108 ? 1.507 2.438 23.924 1.00 49.47 108 MET A N 1
ATOM 836 C CA . MET A 1 108 ? 0.808 3.710 23.756 1.00 49.47 108 MET A CA 1
ATOM 837 C C . MET A 1 108 ? 0.422 4.274 25.123 1.00 49.47 108 MET A C 1
ATOM 839 O O . MET A 1 108 ? -0.751 4.314 25.485 1.00 49.47 108 MET A O 1
ATOM 843 N N . GLU A 1 109 ? 1.416 4.748 25.869 1.00 49.31 109 GLU A N 1
ATOM 844 C CA . GLU A 1 109 ? 1.191 5.557 27.064 1.00 49.31 109 GLU A CA 1
ATOM 845 C C . GLU A 1 109 ? 1.841 6.929 26.889 1.00 49.31 109 GLU A C 1
ATOM 847 O O . GLU A 1 109 ? 3.058 7.088 26.942 1.00 49.31 109 GLU A O 1
ATOM 852 N N . GLY A 1 110 ? 1.005 7.937 26.629 1.00 41.28 110 GLY A N 1
ATOM 853 C CA . GLY A 1 110 ? 1.466 9.313 26.465 1.00 41.28 110 GLY A CA 1
ATOM 854 C C . GLY A 1 110 ? 0.389 10.308 26.041 1.00 41.28 110 GLY A C 1
ATOM 855 O O . GLY A 1 110 ? 0.671 11.192 25.240 1.00 41.28 110 GLY A O 1
ATOM 856 N N . ARG A 1 111 ? -0.848 10.167 26.537 1.00 42.00 111 ARG A N 1
ATOM 857 C CA . ARG A 1 111 ? -1.803 11.284 26.586 1.00 42.00 111 ARG A CA 1
ATOM 858 C C . ARG A 1 111 ? -1.873 11.780 28.026 1.00 42.00 111 ARG A C 1
ATOM 860 O O . ARG A 1 111 ? -2.411 11.072 28.874 1.00 42.00 111 ARG A O 1
ATOM 867 N N . VAL A 1 112 ? -1.364 12.986 28.259 1.00 45.19 112 VAL A N 1
ATOM 868 C CA . VAL A 1 112 ? -1.874 13.911 29.280 1.00 45.19 112 VAL A CA 1
ATOM 869 C C . VAL A 1 112 ? -2.121 15.234 28.580 1.00 45.19 112 VAL A C 1
ATOM 871 O O . VAL A 1 112 ? -1.200 15.665 27.849 1.00 45.19 112 VAL A O 1
#

Mean predicted aligned error: 8.49 Å

Sequence (112 aa):
MATSKSLGEIGPFLEERARQGAPIFYNDLAKPFGLPPVTEAWFSHPLCNVFATLDDADQAKGRPFRTALVVSRERGIPGEGFFKTLAELRGTPYPIRNEVGKLRIADMEGRV

Foldseek 3Di:
DQDADDLVCLLVVLVVCVVVVHADEQQRSQVSNVFDGDDPPNVPGPVVVSQVVQLVVCLVVVHDRSCQSYAHPVPRGHDPVVVVSCCVRVVDFDQDQDPVRDTDTPDPDDDD

Solvent-accessible surface area (backbone atoms only — not comparable to full-atom values): 6936 Å² total; per-residue (Å²): 132,86,81,60,44,59,79,84,48,51,63,64,50,41,52,54,30,56,78,68,74,46,70,40,35,58,54,69,59,25,52,60,46,68,44,73,78,77,59,94,63,45,90,79,37,73,63,47,61,51,45,54,55,49,41,53,54,20,54,76,66,76,47,80,49,63,65,67,43,40,19,36,84,89,75,73,40,51,56,71,68,54,50,52,50,42,22,73,76,69,69,42,88,49,69,52,74,48,103,79,77,54,79,41,76,68,76,92,78,85,86,130